Protein AF-A0A800EA29-F1 (afdb_monomer)

Solvent-accessible surface area (backbone atoms only — not comparable to full-atom values): 3829 Å² total; per-residue (Å²): 115,72,68,58,61,76,71,45,71,79,86,61,48,42,52,77,77,58,29,85,70,48,31,57,52,48,44,35,52,32,36,55,52,30,74,78,44,64,87,86,33,72,33,42,51,51,32,40,73,57,45,77,58,54,65,35,64,67,49,53,54,65,74,74,106

pLDDT: mean 93.26, std 5.78, range [63.97, 97.81]

Sequence (65 aa):
YCEVLLNLDSSYTASEIFGFPDDLKLKSSMTLFAKVSAKDSVFHQVVNQYFDGEFDSKTINLINQ

Nearest PDB structures (foldseek):
  2jek-assembly1_A  TM=8.780E-01  e=4.341E-02  Mycobacterium tuberculosis H37Rv

Foldseek 3Di:
DLVVVVVDDLVDALCNVQNPPVSVVLLLVLLLVCVVDDPPPSSQVSCCSHVVSDHDPVSVVVVVD

Secondary structure (DSSP, 8-state):
-HHHHHTS-TTS-HHHHH-TTHHHHHHHHHHHHHHHSPTT-HHHHHHHHHSTT---HHHHHHHT-

Radius of gyration: 11.33 Å; Cα contacts (8 Å, |Δi|>4): 60; chains: 1; bounding box: 24×19×34 Å

Mean predicted aligned error: 2.97 Å

Structure (mmCIF, N/CA/C/O backbone):
data_AF-A0A800EA29-F1
#
_entry.id   AF-A0A800EA29-F1
#
loop_
_atom_site.group_PDB
_atom_site.id
_atom_site.type_symbol
_atom_site.label_atom_id
_atom_site.label_alt_id
_atom_site.label_comp_id
_atom_site.label_asym_id
_atom_site.label_entity_id
_atom_site.label_seq_id
_atom_site.pdbx_PDB_ins_code
_atom_site.Cartn_x
_atom_site.Cartn_y
_atom_site.Cartn_z
_atom_site.occupancy
_atom_site.B_iso_or_equiv
_atom_site.auth_seq_id
_atom_site.auth_comp_id
_atom_site.auth_asym_id
_atom_site.auth_atom_id
_atom_site.pdbx_PDB_model_num
ATOM 1 N N . TYR A 1 1 ? -10.692 4.593 -9.014 1.00 63.97 1 TYR A N 1
ATOM 2 C CA . TYR A 1 1 ? -9.331 4.698 -9.585 1.00 63.97 1 TYR A CA 1
ATOM 3 C C . TYR A 1 1 ? -8.352 3.645 -9.063 1.00 63.97 1 TYR A C 1
ATOM 5 O O . TYR A 1 1 ? -7.460 3.300 -9.819 1.00 63.97 1 TYR A O 1
ATOM 13 N N . CYS A 1 2 ? -8.502 3.076 -7.855 1.00 76.06 2 CYS A N 1
ATOM 14 C CA . CYS A 1 2 ? -7.629 1.983 -7.374 1.00 76.06 2 CYS A CA 1
ATOM 15 C C . CYS A 1 2 ? -7.607 0.752 -8.296 1.00 76.06 2 CYS A C 1
ATOM 17 O O . CYS A 1 2 ? -6.567 0.131 -8.456 1.00 76.06 2 CYS A O 1
ATOM 19 N N . GLU A 1 3 ? -8.724 0.450 -8.958 1.00 86.25 3 GLU A N 1
ATOM 20 C CA . GLU A 1 3 ? -8.805 -0.627 -9.954 1.00 86.25 3 GLU A CA 1
ATOM 21 C C . GLU A 1 3 ? -7.830 -0.431 -11.121 1.00 86.25 3 GLU A C 1
ATOM 23 O O . GLU A 1 3 ? -7.338 -1.406 -11.672 1.00 86.25 3 GLU A O 1
ATOM 28 N N . VAL A 1 4 ? -7.497 0.815 -11.484 1.00 89.25 4 VAL A N 1
ATOM 29 C CA . VAL A 1 4 ? -6.515 1.088 -12.546 1.00 89.25 4 VAL A CA 1
ATOM 30 C C . VAL A 1 4 ? -5.135 0.582 -12.137 1.00 89.25 4 VAL A C 1
ATOM 32 O O . VAL A 1 4 ? -4.444 0.017 -12.972 1.00 89.25 4 VAL A O 1
ATOM 35 N N . LEU A 1 5 ? -4.768 0.714 -10.858 1.00 87.56 5 LEU A N 1
ATOM 36 C CA . LEU A 1 5 ? -3.488 0.217 -10.345 1.00 87.56 5 LEU A CA 1
ATOM 37 C C . LEU A 1 5 ? -3.395 -1.302 -10.473 1.00 87.56 5 LEU A C 1
ATOM 39 O O . LEU A 1 5 ? -2.388 -1.817 -10.929 1.00 87.56 5 LEU A O 1
ATOM 43 N N . LEU A 1 6 ? -4.479 -2.020 -10.187 1.00 89.75 6 LEU A N 1
ATOM 44 C CA . LEU A 1 6 ? -4.506 -3.479 -10.332 1.00 89.75 6 LEU A CA 1
ATOM 45 C C . LEU A 1 6 ? -4.389 -3.957 -11.788 1.00 89.75 6 LEU A C 1
ATOM 47 O O . LEU A 1 6 ? -4.075 -5.117 -12.024 1.00 89.75 6 LEU A O 1
ATOM 51 N N . ASN A 1 7 ? -4.643 -3.078 -12.760 1.00 91.44 7 ASN A N 1
ATOM 52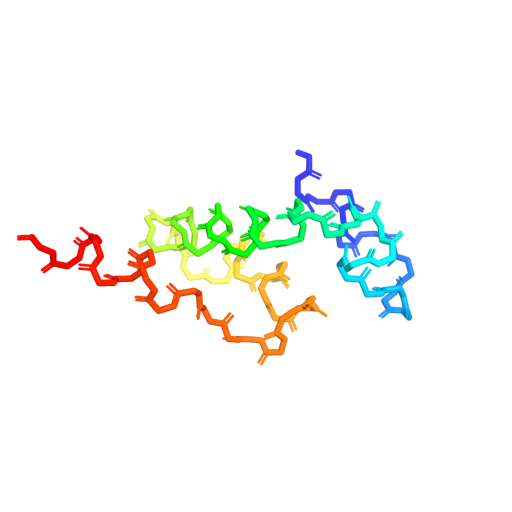 C CA . ASN A 1 7 ? -4.494 -3.379 -14.184 1.00 91.44 7 ASN A CA 1
ATOM 53 C C . ASN A 1 7 ? -3.129 -2.963 -14.755 1.00 91.44 7 ASN A C 1
ATOM 55 O O . ASN A 1 7 ? -2.870 -3.203 -15.935 1.00 91.44 7 ASN A O 1
ATOM 59 N N . LEU A 1 8 ? -2.272 -2.317 -13.960 1.00 89.25 8 LEU A N 1
ATOM 60 C CA . LEU A 1 8 ? -0.896 -2.048 -14.362 1.00 89.25 8 LEU A CA 1
ATOM 61 C C . LEU A 1 8 ? -0.071 -3.330 -14.282 1.00 89.25 8 LEU A C 1
ATOM 63 O O . LEU A 1 8 ? -0.378 -4.244 -13.516 1.00 89.25 8 LEU A O 1
ATOM 67 N N . ASP A 1 9 ? 1.003 -3.371 -15.065 1.00 86.69 9 ASP A N 1
ATOM 68 C CA . ASP A 1 9 ? 1.986 -4.440 -14.960 1.00 86.69 9 ASP A CA 1
ATOM 69 C C . ASP A 1 9 ? 2.524 -4.497 -13.519 1.00 86.69 9 ASP A C 1
ATOM 71 O O . ASP A 1 9 ? 3.022 -3.505 -12.981 1.00 86.69 9 ASP A O 1
ATOM 75 N N . SER A 1 10 ? 2.390 -5.663 -12.888 1.00 83.69 10 SER A N 1
ATOM 76 C CA . SER A 1 10 ? 2.782 -5.898 -11.498 1.00 83.69 10 SER A CA 1
ATOM 77 C C . SER A 1 10 ? 4.296 -5.866 -11.275 1.00 83.69 10 SER A C 1
ATOM 79 O O . SER A 1 10 ? 4.734 -5.947 -10.133 1.00 83.69 10 SER A O 1
ATOM 81 N N . SER A 1 11 ? 5.101 -5.782 -12.338 1.00 89.69 11 SER A N 1
ATOM 82 C CA . SER A 1 11 ? 6.547 -5.560 -12.232 1.00 89.69 11 SER A CA 1
ATOM 83 C C . SER A 1 11 ? 6.908 -4.149 -11.766 1.00 89.69 11 SER A C 1
ATOM 85 O O . SER A 1 11 ? 7.997 -3.968 -11.226 1.00 89.69 11 SER A O 1
ATOM 87 N N . TYR A 1 12 ? 6.009 -3.171 -11.926 1.00 93.12 12 TYR A N 1
ATOM 88 C CA . TYR A 1 12 ? 6.228 -1.820 -11.421 1.00 93.12 12 TYR A CA 1
ATOM 89 C C . TYR A 1 12 ? 5.926 -1.724 -9.929 1.00 93.12 12 TYR A C 1
ATOM 91 O O . TYR A 1 12 ? 4.841 -2.069 -9.457 1.00 93.12 12 TYR A O 1
ATOM 99 N N . THR A 1 13 ? 6.869 -1.160 -9.190 1.00 93.75 13 THR A N 1
ATOM 100 C CA . THR A 1 13 ? 6.711 -0.831 -7.774 1.00 93.75 13 THR A CA 1
ATOM 101 C C . THR A 1 13 ? 5.869 0.434 -7.582 1.00 93.75 13 THR A C 1
ATOM 103 O O . THR A 1 13 ? 5.774 1.294 -8.464 1.00 93.75 13 THR A O 1
ATOM 106 N N . ALA A 1 14 ? 5.285 0.609 -6.390 1.00 94.00 14 ALA A N 1
ATOM 107 C CA . ALA A 1 14 ? 4.568 1.845 -6.056 1.00 94.00 14 ALA A CA 1
ATOM 108 C C . ALA A 1 14 ? 5.463 3.088 -6.188 1.00 94.00 14 ALA A C 1
ATOM 110 O O . ALA A 1 14 ? 4.999 4.127 -6.655 1.00 94.00 14 ALA A O 1
ATOM 111 N N . SER A 1 15 ? 6.743 2.979 -5.823 1.00 95.00 15 SER A N 1
ATOM 112 C CA . SER A 1 15 ? 7.706 4.077 -5.920 1.00 95.00 15 SER A CA 1
ATOM 113 C C . SER A 1 15 ? 8.068 4.424 -7.368 1.00 95.00 15 SER A C 1
ATOM 115 O O . SER A 1 15 ? 8.354 5.582 -7.644 1.00 95.00 15 SER A O 1
ATOM 117 N N . GLU A 1 16 ? 8.019 3.482 -8.313 1.00 95.06 16 GLU A N 1
ATOM 118 C CA . GLU A 1 16 ? 8.215 3.785 -9.741 1.00 95.06 16 GLU A CA 1
ATOM 119 C C . GLU A 1 16 ? 7.002 4.489 -10.360 1.00 95.06 16 GLU A C 1
ATOM 121 O O . GLU A 1 16 ? 7.166 5.355 -11.216 1.00 95.06 16 GLU A O 1
ATOM 126 N N . ILE A 1 17 ? 5.790 4.147 -9.913 1.00 93.69 17 ILE A N 1
ATOM 127 C CA . ILE A 1 17 ? 4.547 4.742 -10.426 1.00 93.69 17 ILE A CA 1
ATOM 128 C C . ILE A 1 17 ? 4.301 6.128 -9.819 1.00 93.69 17 ILE A C 1
ATOM 130 O O . ILE A 1 17 ? 3.934 7.062 -10.531 1.00 93.69 17 ILE A O 1
ATOM 134 N N . PHE A 1 18 ? 4.468 6.260 -8.500 1.00 92.88 18 PHE A N 1
ATOM 135 C CA . PHE A 1 18 ? 4.092 7.461 -7.748 1.00 92.88 18 PHE A CA 1
ATOM 136 C C . PHE A 1 18 ? 5.282 8.297 -7.279 1.00 92.88 18 PHE A C 1
ATOM 138 O O . PHE A 1 18 ? 5.117 9.485 -7.013 1.00 92.88 18 PHE A O 1
ATOM 145 N N . GLY A 1 19 ? 6.477 7.713 -7.188 1.00 94.75 19 GLY A N 1
ATOM 146 C CA . GLY A 1 19 ? 7.633 8.378 -6.598 1.00 94.75 19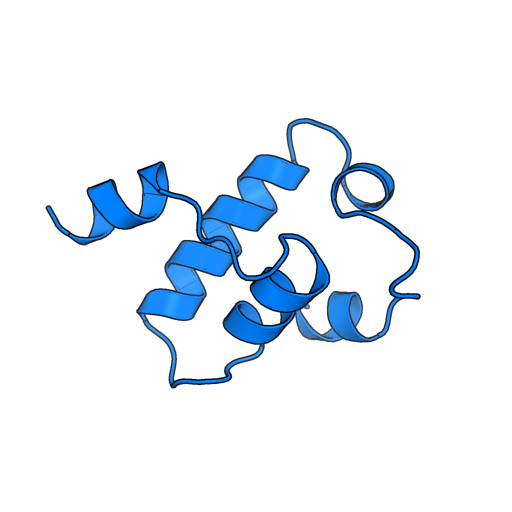 GLY A CA 1
ATOM 147 C C . GLY A 1 19 ? 7.549 8.500 -5.076 1.00 94.75 19 GLY A C 1
ATOM 148 O O . GLY A 1 19 ? 6.495 8.365 -4.453 1.00 94.75 19 GLY A O 1
ATOM 149 N N . PHE A 1 20 ? 8.693 8.802 -4.467 1.00 92.44 20 PHE A N 1
ATOM 150 C CA . PHE A 1 20 ? 8.761 9.168 -3.055 1.00 92.44 20 PHE A CA 1
ATOM 151 C C . PHE A 1 20 ? 8.460 10.667 -2.878 1.00 92.44 20 PHE A C 1
ATOM 153 O O . PHE A 1 20 ? 9.014 11.477 -3.628 1.00 92.44 20 PHE A O 1
ATOM 160 N N . PRO A 1 21 ? 7.662 11.083 -1.874 1.00 94.19 21 PRO A N 1
ATOM 161 C CA . PRO A 1 21 ? 7.048 10.289 -0.799 1.00 94.19 21 PRO A CA 1
ATOM 162 C C . PRO A 1 21 ? 5.576 9.914 -1.055 1.00 94.19 21 PRO A C 1
ATOM 164 O O . PRO A 1 21 ? 4.826 9.656 -0.108 1.00 94.19 21 PRO A O 1
ATOM 167 N N . ASP A 1 22 ? 5.108 9.986 -2.300 1.00 96.19 22 ASP A N 1
ATOM 168 C CA . ASP A 1 22 ? 3.695 9.768 -2.620 1.00 96.19 22 ASP A CA 1
ATOM 169 C C . ASP A 1 22 ? 3.306 8.283 -2.566 1.00 96.19 22 ASP A C 1
ATOM 171 O O . ASP A 1 22 ? 2.173 7.955 -2.207 1.00 96.19 22 ASP A O 1
ATOM 175 N N . ASP A 1 23 ? 4.260 7.382 -2.779 1.00 95.38 23 ASP A N 1
ATOM 176 C CA . ASP A 1 23 ? 4.148 5.955 -2.478 1.00 95.38 23 ASP A CA 1
ATOM 177 C C . ASP A 1 23 ? 3.751 5.672 -1.014 1.00 95.38 23 ASP A C 1
ATOM 179 O O . ASP A 1 23 ? 2.873 4.847 -0.749 1.00 95.38 23 ASP A O 1
ATOM 183 N N . LEU A 1 24 ? 4.308 6.411 -0.049 1.00 96.31 24 LEU A N 1
ATOM 184 C CA . LEU A 1 24 ? 3.921 6.297 1.360 1.00 96.31 24 LEU A CA 1
ATOM 185 C C . LEU A 1 24 ? 2.476 6.744 1.586 1.00 96.31 24 LEU A C 1
ATOM 187 O O . LEU A 1 24 ? 1.733 6.096 2.325 1.00 96.31 24 LEU A O 1
ATOM 191 N N . LYS A 1 25 ? 2.048 7.827 0.926 1.00 95.94 25 LYS A N 1
ATOM 192 C CA . LYS A 1 25 ? 0.657 8.298 1.009 1.00 95.94 25 LYS A CA 1
ATOM 193 C C . LYS A 1 25 ? -0.311 7.285 0.410 1.00 95.94 25 LYS A C 1
ATOM 195 O O . LYS A 1 25 ? -1.414 7.125 0.943 1.00 95.94 25 LYS A O 1
ATOM 200 N N . LEU A 1 26 ? 0.090 6.592 -0.659 1.00 96.69 26 LEU A N 1
ATOM 201 C CA . LEU A 1 26 ? -0.674 5.478 -1.207 1.00 96.69 26 LEU A CA 1
ATOM 202 C C . LEU A 1 26 ? -0.818 4.374 -0.153 1.00 96.69 26 LEU A C 1
ATOM 204 O O . LEU A 1 26 ? -1.948 3.985 0.140 1.00 96.69 26 LEU A O 1
ATOM 208 N N . LYS A 1 27 ? 0.281 3.937 0.484 1.00 97.44 27 LYS A N 1
ATOM 209 C CA . LYS A 1 27 ? 0.245 2.906 1.540 1.00 97.44 27 LYS A CA 1
ATOM 210 C C . LYS A 1 27 ? -0.702 3.290 2.682 1.00 97.44 27 LYS A C 1
ATOM 212 O O . LYS A 1 27 ? -1.575 2.498 3.046 1.00 97.44 27 LYS A O 1
ATOM 217 N N . SER A 1 28 ? -0.595 4.515 3.203 1.00 97.62 28 SER A N 1
ATOM 218 C CA . SER A 1 28 ? -1.472 5.018 4.272 1.00 97.62 28 SER A CA 1
ATOM 219 C C . SER A 1 28 ? -2.941 5.082 3.837 1.00 97.62 28 SER A C 1
ATOM 221 O O . SER A 1 28 ? -3.821 4.596 4.546 1.00 97.62 28 SER A O 1
ATOM 223 N N . SER A 1 29 ? -3.227 5.604 2.641 1.00 96.88 29 SER A N 1
ATOM 224 C CA . SER A 1 29 ? -4.603 5.721 2.136 1.00 96.88 29 SER A CA 1
ATOM 225 C C . SER A 1 29 ? -5.249 4.354 1.910 1.00 96.88 29 SER A C 1
ATOM 227 O O . SER A 1 29 ? -6.376 4.123 2.344 1.00 96.88 29 SER A O 1
ATOM 229 N N . MET A 1 30 ? -4.539 3.424 1.264 1.00 97.38 30 MET A N 1
ATOM 230 C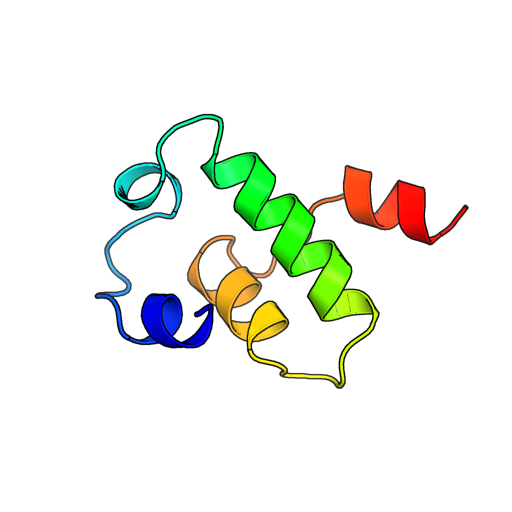 CA . MET A 1 30 ? -5.058 2.076 1.016 1.00 97.38 30 MET A CA 1
ATOM 231 C C . MET A 1 30 ? -5.266 1.317 2.327 1.00 97.38 30 MET A C 1
ATOM 233 O O . MET A 1 30 ? -6.263 0.619 2.469 1.00 97.38 30 MET A O 1
ATOM 237 N N . THR A 1 31 ? -4.399 1.529 3.320 1.00 97.75 31 THR A N 1
ATOM 238 C CA . THR A 1 31 ? -4.567 0.972 4.668 1.00 97.75 31 THR A CA 1
ATOM 239 C C . THR A 1 31 ? -5.835 1.480 5.350 1.00 97.75 31 THR A C 1
ATOM 241 O O . THR A 1 31 ? -6.630 0.680 5.848 1.00 97.75 31 THR A O 1
ATOM 244 N N . LEU A 1 32 ? -6.058 2.798 5.341 1.00 97.31 32 LEU A N 1
ATOM 245 C CA . LEU A 1 32 ? -7.245 3.411 5.934 1.00 97.31 32 LEU A CA 1
ATOM 246 C C . LEU A 1 32 ? -8.529 2.866 5.300 1.00 97.31 32 LEU A C 1
ATOM 248 O O . LEU A 1 32 ? -9.431 2.412 6.004 1.00 97.31 32 LEU A O 1
ATOM 252 N N . PHE A 1 33 ? -8.599 2.871 3.967 1.00 96.69 33 PHE A N 1
ATOM 253 C CA . PHE A 1 33 ? -9.794 2.421 3.262 1.00 96.69 33 PHE A CA 1
ATOM 254 C C . PHE A 1 33 ? -9.994 0.907 3.329 1.00 96.69 33 PHE A C 1
ATOM 256 O O . PHE A 1 33 ? -11.138 0.459 3.420 1.00 96.69 33 PHE A O 1
ATOM 263 N N . ALA A 1 34 ? -8.923 0.110 3.355 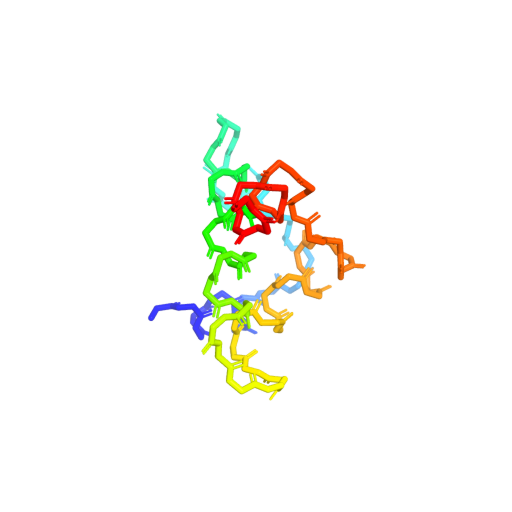1.00 96.50 34 ALA A N 1
ATOM 264 C CA . ALA A 1 34 ? -9.022 -1.328 3.586 1.00 96.50 34 ALA A CA 1
ATOM 265 C C . ALA A 1 34 ? -9.674 -1.625 4.942 1.00 96.50 34 ALA A C 1
ATOM 267 O O . ALA A 1 34 ? -10.569 -2.463 5.010 1.00 96.50 34 ALA A O 1
ATOM 268 N N . LYS A 1 35 ? -9.310 -0.885 5.998 1.00 95.25 35 LYS A N 1
ATOM 269 C CA . LYS A 1 35 ? -9.815 -1.122 7.358 1.00 95.25 35 LYS A CA 1
ATOM 270 C C . LYS A 1 35 ? -11.321 -0.890 7.520 1.00 95.25 35 LYS A C 1
ATOM 272 O O . LYS A 1 35 ? -11.939 -1.543 8.358 1.00 95.25 35 LYS A O 1
ATOM 277 N N . VAL A 1 36 ? -11.901 0.022 6.740 1.00 94.31 36 VAL A N 1
ATOM 278 C CA . VAL A 1 36 ? -13.343 0.337 6.776 1.00 94.31 36 VAL A CA 1
ATOM 279 C C . VAL A 1 36 ? -14.151 -0.392 5.699 1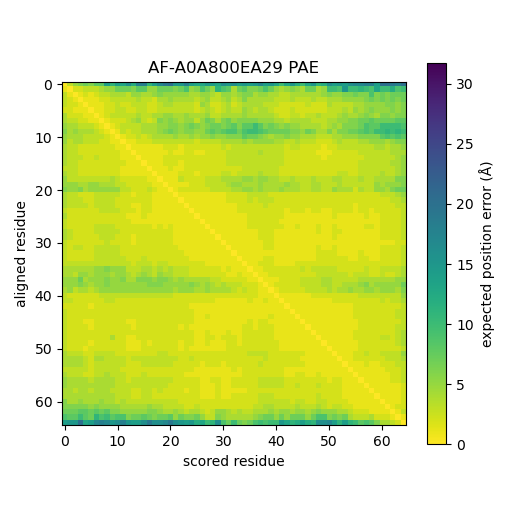.00 94.31 36 VAL A C 1
ATOM 281 O O . VAL A 1 36 ? -15.378 -0.327 5.702 1.00 94.31 36 VAL A O 1
ATOM 284 N N . SER A 1 37 ? -13.483 -1.076 4.769 1.00 95.00 37 SER A N 1
ATOM 285 C CA . SER A 1 37 ? -14.126 -1.818 3.684 1.00 95.00 37 SER A CA 1
ATOM 286 C C . SER A 1 37 ? -14.363 -3.281 4.057 1.00 95.00 37 SER A C 1
ATOM 288 O O . SER A 1 37 ? -13.761 -3.815 4.987 1.00 95.00 37 SER A O 1
ATOM 290 N N . ALA A 1 38 ? -15.202 -3.966 3.276 1.00 94.88 38 ALA A N 1
ATOM 291 C CA . ALA A 1 38 ? -15.292 -5.420 3.337 1.00 94.8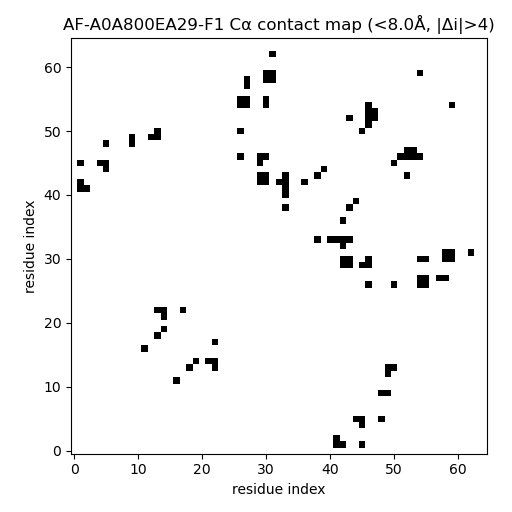8 38 ALA A CA 1
ATOM 292 C C . ALA A 1 38 ? -13.927 -6.076 3.049 1.00 94.88 38 ALA A C 1
ATOM 294 O O . ALA A 1 38 ? -13.073 -5.509 2.355 1.00 94.88 38 ALA A O 1
ATOM 295 N N . LYS A 1 39 ? -13.745 -7.292 3.574 1.00 90.62 39 LYS A N 1
ATOM 296 C CA . LYS A 1 39 ? -12.569 -8.121 3.294 1.00 90.62 39 LYS A CA 1
ATOM 297 C C . LYS A 1 39 ? -12.396 -8.299 1.779 1.00 90.62 39 LYS A C 1
ATOM 299 O O . LYS A 1 39 ? -13.382 -8.357 1.050 1.00 90.62 39 LYS A O 1
ATOM 304 N N . ASP A 1 40 ? -11.144 -8.358 1.329 1.00 91.38 40 ASP A N 1
ATOM 305 C CA . ASP A 1 40 ? -10.755 -8.553 -0.077 1.00 91.38 40 ASP A CA 1
ATOM 306 C C . ASP A 1 40 ? -11.191 -7.422 -1.031 1.00 91.38 40 ASP A C 1
ATOM 308 O O . ASP A 1 40 ? -11.182 -7.578 -2.254 1.00 91.38 40 ASP A O 1
ATOM 312 N N . SER A 1 41 ? -11.521 -6.244 -0.485 1.00 95.69 41 SER A N 1
ATOM 313 C CA . SER A 1 41 ? -11.774 -5.038 -1.279 1.00 95.69 41 SER A CA 1
ATOM 314 C C . SER A 1 41 ? -10.577 -4.650 -2.155 1.00 95.69 41 SER A C 1
ATOM 316 O O . SER A 1 41 ? -9.435 -5.031 -1.890 1.00 95.69 41 SER A O 1
ATOM 318 N N . VAL A 1 42 ? -10.821 -3.796 -3.154 1.00 96.12 42 VAL A N 1
ATOM 319 C CA . VAL A 1 42 ? -9.773 -3.239 -4.029 1.00 96.12 42 VAL A CA 1
ATOM 320 C C . VAL A 1 42 ? -8.597 -2.646 -3.238 1.00 96.12 42 VAL A C 1
ATOM 322 O O . VAL A 1 42 ? -7.451 -2.765 -3.650 1.00 96.12 42 VAL A O 1
ATOM 325 N N . PHE A 1 43 ? -8.853 -2.070 -2.061 1.00 96.88 43 PHE A N 1
ATOM 326 C CA . PHE A 1 43 ? -7.813 -1.506 -1.202 1.00 96.88 43 PHE A CA 1
ATOM 327 C C . PHE A 1 43 ? -6.896 -2.583 -0.609 1.00 96.88 43 PHE A C 1
ATOM 329 O O . PHE A 1 43 ? -5.684 -2.391 -0.582 1.00 96.88 43 PHE A O 1
ATOM 336 N N . HIS A 1 44 ? -7.445 -3.733 -0.197 1.00 97.19 44 HIS A N 1
ATOM 337 C CA . HIS A 1 44 ? -6.640 -4.880 0.241 1.00 97.19 44 HIS A CA 1
ATOM 338 C C . HIS A 1 44 ? -5.779 -5.409 -0.905 1.00 97.19 44 HIS A C 1
ATOM 340 O O . HIS A 1 44 ? -4.603 -5.699 -0.714 1.00 97.19 44 HIS A O 1
ATOM 346 N N . GLN A 1 45 ? -6.353 -5.497 -2.105 1.00 96.31 45 GLN A N 1
ATOM 347 C CA . GLN A 1 45 ? -5.646 -5.990 -3.285 1.00 96.31 45 GLN A CA 1
ATOM 348 C C . GLN A 1 45 ? -4.472 -5.079 -3.657 1.00 96.31 45 GLN A C 1
ATOM 350 O O . GLN A 1 45 ? -3.379 -5.575 -3.905 1.00 96.31 45 GLN A O 1
ATOM 355 N N . VAL A 1 46 ? -4.655 -3.754 -3.603 1.00 95.88 46 VAL A N 1
ATOM 356 C CA . VAL A 1 46 ? -3.562 -2.799 -3.844 1.00 95.88 46 VAL A CA 1
ATOM 357 C C . VAL A 1 46 ? -2.467 -2.937 -2.780 1.00 95.88 46 VAL A C 1
ATOM 359 O O . VAL A 1 46 ? -1.291 -2.929 -3.131 1.00 95.88 46 VAL A O 1
ATOM 362 N N . VAL A 1 47 ? -2.817 -3.115 -1.498 1.00 96.38 47 VAL A N 1
ATOM 363 C CA . VAL A 1 47 ? -1.816 -3.354 -0.437 1.00 96.38 47 VAL A CA 1
ATOM 364 C C . VAL A 1 47 ? -1.042 -4.651 -0.674 1.00 96.38 47 VAL A C 1
ATOM 366 O O . VAL A 1 47 ? 0.180 -4.665 -0.558 1.00 96.38 47 VAL A O 1
ATOM 369 N N . ASN A 1 48 ? -1.733 -5.719 -1.068 1.00 95.62 48 ASN A N 1
ATOM 370 C CA . ASN A 1 48 ? -1.103 -6.999 -1.381 1.00 95.62 48 ASN A CA 1
ATOM 371 C C . ASN A 1 48 ? -0.153 -6.903 -2.580 1.00 95.62 48 ASN A C 1
ATOM 373 O O . ASN A 1 48 ? 0.937 -7.456 -2.526 1.00 95.62 48 ASN A O 1
ATOM 377 N N . GLN A 1 49 ? -0.555 -6.204 -3.643 1.00 94.88 49 GLN A N 1
ATOM 378 C CA . GLN A 1 49 ? 0.226 -6.118 -4.876 1.00 94.88 49 GLN A CA 1
ATOM 379 C C . GLN A 1 49 ? 1.450 -5.206 -4.750 1.00 94.88 49 GLN A C 1
ATOM 381 O O . GLN A 1 49 ? 2.496 -5.520 -5.302 1.00 94.88 49 GLN A O 1
ATOM 386 N N . TYR A 1 50 ? 1.320 -4.074 -4.057 1.00 95.69 50 TYR A N 1
ATOM 387 C CA . TYR A 1 50 ? 2.348 -3.028 -4.069 1.00 95.69 50 TYR A CA 1
ATOM 388 C C . TYR A 1 50 ? 3.168 -2.918 -2.785 1.00 95.69 50 TYR A C 1
ATOM 390 O O . TYR A 1 50 ? 4.202 -2.252 -2.782 1.00 95.69 50 TYR A O 1
ATOM 398 N N . PHE A 1 51 ? 2.699 -3.523 -1.694 1.00 95.75 51 PHE A N 1
ATOM 399 C CA . PHE A 1 51 ? 3.327 -3.429 -0.377 1.00 95.75 51 PHE A CA 1
ATOM 400 C C . PHE A 1 51 ? 3.403 -4.791 0.322 1.00 95.75 51 PHE A C 1
ATOM 402 O O . PHE A 1 51 ? 3.432 -4.832 1.547 1.00 95.75 51 PHE A O 1
ATOM 409 N N . ASP A 1 52 ? 3.380 -5.894 -0.432 1.00 95.06 52 ASP A N 1
ATOM 410 C CA . ASP A 1 52 ? 3.498 -7.272 0.074 1.00 95.06 52 ASP A CA 1
ATOM 411 C C . ASP A 1 52 ? 2.486 -7.636 1.178 1.00 95.06 52 ASP A C 1
ATOM 413 O O . ASP A 1 52 ? 2.739 -8.464 2.053 1.00 95.06 52 ASP A O 1
ATOM 417 N N . GLY A 1 53 ? 1.313 -6.998 1.163 1.00 95.19 53 GLY A N 1
ATOM 418 C CA . GLY A 1 53 ? 0.282 -7.195 2.186 1.00 95.19 53 GLY A CA 1
ATOM 419 C C . GLY A 1 53 ? 0.563 -6.457 3.498 1.00 95.19 53 GLY A C 1
ATOM 420 O O . GLY A 1 53 ? -0.207 -6.573 4.454 1.00 95.19 53 GLY A O 1
ATOM 421 N N . GLU A 1 54 ? 1.633 -5.667 3.560 1.00 97.31 54 GLU A N 1
ATOM 422 C CA . GLU A 1 54 ? 1.962 -4.859 4.720 1.00 97.31 54 GLU A CA 1
ATOM 423 C C . GLU A 1 54 ? 1.128 -3.580 4.761 1.00 97.31 54 GLU A C 1
ATOM 425 O O . GLU A 1 54 ? 1.250 -2.681 3.927 1.00 97.31 54 GLU A O 1
ATOM 430 N N . PHE A 1 55 ? 0.326 -3.447 5.809 1.00 96.94 55 PHE A N 1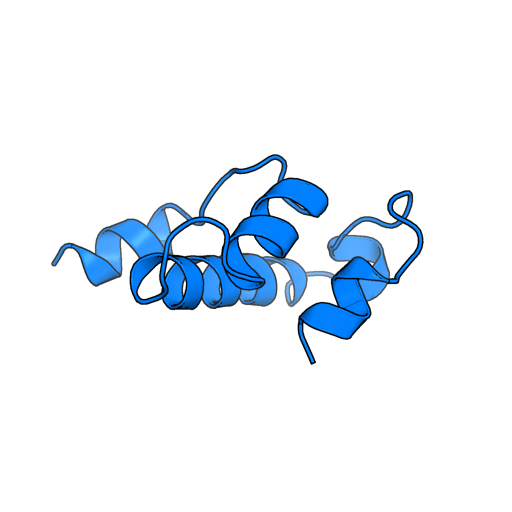
ATOM 431 C CA . PHE A 1 55 ? -0.394 -2.216 6.103 1.00 96.94 55 PHE A CA 1
ATOM 432 C C . PHE A 1 55 ? 0.526 -1.152 6.714 1.00 96.94 55 PHE A C 1
ATOM 434 O O . PHE A 1 55 ? 1.534 -1.453 7.353 1.00 96.94 55 PHE A O 1
ATOM 441 N N . ASP A 1 56 ? 0.175 0.122 6.541 1.00 97.81 56 ASP A N 1
ATOM 442 C CA . ASP A 1 56 ? 0.876 1.220 7.203 1.00 97.81 56 ASP A CA 1
ATOM 443 C C . ASP A 1 56 ? 0.567 1.235 8.709 1.00 97.81 56 ASP A C 1
ATOM 445 O O . ASP A 1 56 ? -0.504 1.666 9.147 1.00 97.81 56 ASP A O 1
ATOM 449 N N . SER A 1 57 ? 1.537 0.800 9.514 1.00 96.69 57 SER A N 1
ATOM 450 C CA . SER A 1 57 ? 1.421 0.710 10.972 1.00 96.69 57 SER A CA 1
ATOM 451 C C . SER A 1 57 ? 1.035 2.034 11.634 1.00 96.69 57 SER A C 1
ATOM 453 O O . SER A 1 57 ? 0.309 2.026 12.627 1.00 96.69 57 SER A O 1
ATOM 455 N N . LYS A 1 58 ? 1.478 3.184 11.100 1.00 96.50 58 LYS A N 1
ATOM 456 C CA . LYS A 1 58 ? 1.104 4.497 11.656 1.00 96.50 58 LYS A CA 1
ATOM 457 C C . LYS A 1 58 ? -0.384 4.766 11.468 1.00 96.50 58 LYS A C 1
ATOM 459 O O . LYS A 1 58 ? -1.052 5.152 12.423 1.00 96.50 58 LYS A O 1
ATOM 464 N N . THR A 1 59 ? -0.901 4.512 10.269 1.00 96.38 59 THR A N 1
ATOM 465 C CA . THR A 1 59 ? -2.334 4.621 9.979 1.00 96.38 59 THR A CA 1
ATOM 466 C C . THR A 1 59 ? -3.153 3.668 10.848 1.00 96.38 59 THR A C 1
ATOM 468 O O . THR A 1 59 ? -4.140 4.093 11.440 1.00 96.38 59 THR A O 1
ATOM 471 N N . ILE A 1 60 ? -2.729 2.407 11.001 1.00 96.31 60 ILE A N 1
ATOM 472 C CA . ILE A 1 60 ? -3.419 1.445 11.878 1.00 96.31 60 ILE A CA 1
ATOM 473 C C . ILE A 1 60 ? -3.465 1.937 13.328 1.00 96.31 60 ILE A C 1
ATOM 475 O O . ILE A 1 60 ? -4.517 1.870 13.961 1.00 96.31 60 ILE A O 1
ATOM 479 N N . ASN A 1 61 ? -2.351 2.459 13.844 1.00 95.75 61 ASN A N 1
ATOM 480 C CA . ASN A 1 61 ? -2.303 2.997 15.199 1.00 95.75 61 ASN A CA 1
ATOM 481 C C . ASN A 1 61 ? -3.267 4.172 15.379 1.00 95.75 61 ASN A C 1
ATOM 483 O O . ASN A 1 61 ? -3.946 4.217 16.393 1.00 95.75 61 ASN A O 1
ATOM 487 N N . LEU A 1 62 ? -3.367 5.078 14.400 1.00 94.31 62 LEU A N 1
ATOM 488 C CA . LEU A 1 62 ? -4.294 6.215 14.450 1.00 94.31 62 LEU A CA 1
ATOM 489 C C . LEU A 1 62 ? -5.770 5.793 14.413 1.00 94.31 62 LEU A C 1
ATOM 491 O O . LEU A 1 62 ? -6.594 6.441 15.043 1.00 94.31 62 LEU A O 1
ATOM 495 N N . ILE A 1 63 ? -6.114 4.724 13.688 1.00 91.94 63 ILE A N 1
ATOM 496 C CA . ILE A 1 63 ? -7.500 4.226 13.604 1.00 91.94 63 ILE A CA 1
ATOM 497 C C . ILE A 1 63 ? -7.933 3.518 14.896 1.00 91.94 63 ILE A C 1
ATOM 499 O O . ILE A 1 63 ? -9.116 3.506 15.218 1.00 91.94 63 ILE A O 1
ATOM 503 N N . ASN A 1 64 ? -6.995 2.895 15.611 1.00 87.62 64 ASN A N 1
ATOM 504 C CA . ASN A 1 64 ? -7.276 2.152 16.842 1.00 87.62 64 ASN A CA 1
ATOM 505 C C . ASN A 1 64 ? -7.215 3.021 18.116 1.00 87.62 64 ASN A C 1
ATOM 507 O O . ASN A 1 64 ? -7.277 2.466 19.215 1.00 87.62 64 ASN A O 1
ATOM 511 N N . GLN A 1 65 ? -7.036 4.338 17.979 1.00 75.50 65 GLN A N 1
ATOM 512 C CA . GLN A 1 65 ? -7.160 5.303 19.078 1.00 75.50 65 GLN A CA 1
ATOM 513 C C . GLN A 1 65 ? -8.626 5.617 19.370 1.00 75.50 65 GLN A C 1
ATOM 515 O O . GLN A 1 65 ? -8.937 5.776 20.571 1.00 75.50 65 GLN A O 1
#

=== Feature glossary ===
The record interleaves many kinds of information about one protein. Here is each kind framed as the question it answers.

Q: Are the domains correctly placed relative to each other?
A: Predicted aligned error is Alph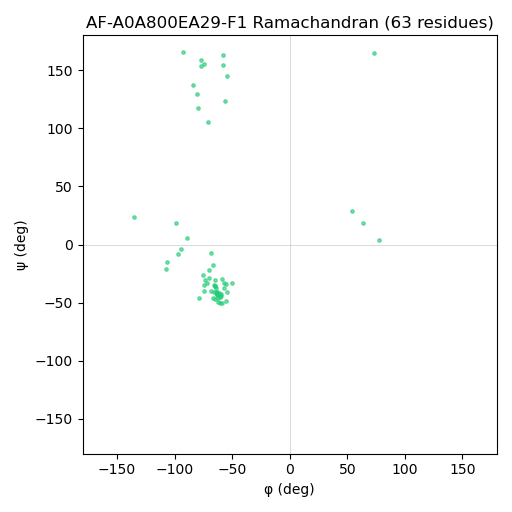aFold's pairwise confidence. Unlike pLDDT (per-residue), PAE is per-residue-pair and captures whether two parts of the structure are correctly placed relative to each other. Units are ångströms of expected positional error.

Q: Which residues are in helices, strands, or loops?
A: Eight-state secondary structure (DSSP): H is the canonical α-helix, G the tighter 3₁₀-helix, I the wider π-helix; E/B are β-structure, T and S are turns and bends, and '-' is everything else. DSSP derives these from the pattern of main-chain N–H···O=C hydrogen bonds, not from the sequence.

Q: What if only a Cα trace is available?
A: P-SEA three-state annotation labels each residue as helix, strand, or coil based purely on the geometry of the Cα trace. It serves as a fallback when the full backbone (and thus DSSP) is unavailable.

Q: What are the backbone torsion angles?
A: φ (phi) and ψ (psi) are the two rotatable backbone dihedrals per residue: φ is the C(i-1)–N–Cα–C torsion, ψ is the N–Cα–C–N(i+1) torsion, both in degrees on (−180°, 180°]. α-helical residues cluster near (−60°, −45°); β-strand residues near (−120°, +130°). A Ramachandran plot is simply a scatter of (φ, ψ) for every residue.

Q: What known structures does this most resemble?
A: Structural nearest neighbors (via Foldseek easy-search vs the PDB). Reported per hit: target PDB id, E-value, and alignment TM-score. A TM-score above ~0.5 is the conventional threshold for 'same fold'.

Q: What family and function is it annotated with?
A: Database cross-references. InterPro integrates a dozen domain/family signature databases into unified entries with residue-range hits. GO terms attach function/process/location labels with evidence codes. CATH codes position the fold in a four-level structural taxonomy. Organism is the NCBI-taxonomy species name.

Q: Which residues are buried vs exposed?
A: Solvent accessibility: the surface area of each residue that a 1.4 Å water probe can touch, in Å². When only backbone atoms are present the absolute values are lower than full-atom SASA (side chains contribute most of the area) and are flagged as backbone-only.

Q: What do the diagnostic plots show?
A: Three diagnostic plots accompany the record. The Cα contact map visualizes the tertiary structure as a 2D adjacency matrix (8 Å cutoff, sequence-local contacts suppressed). The Ramachandran plot shows the distribution of backbone (φ, ψ) torsions, with points in the α and β basins reflecting secondary structure content. The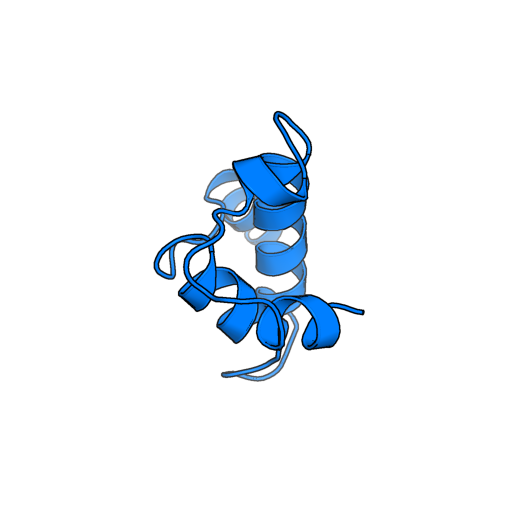 PAE plot shows AlphaFold's inter-residue confidence as a color matrix.

Q: What is the amino-acid chain?
A: The amino-acid sequence is the protein's primary structure: the linear order of residues from the N-terminus to the C-terminus, written in one-letter code. Everything else here — the 3D coordinates, the secondary structure, the domain annotations — is ultimately a consequence of this string.

Q: What do the rendered images show?
A: The six renders are orthographic views along the three Cartesian axes in both directions. Representation (cartoon, sticks, or surface) and color scheme (sequence-rainbow or by-chain) vary across proteins so the training set covers all the common visualization conventions.

Q: Where is each backbone atom in 3D?
A: The mmCIF table is the protein's shape written out atom by atom. For each backbone N, Cα, C, and carbonyl O, it records an (x, y, z) coordinate triple in Å plus the residue type, chain letter, and residue number.

Q: How mobile is each atom in the crystal?
A: For experimental (PDB) structures, the B-factor (temperature factor) quantifies the positional spread of each atom in the crystal — a combination of thermal vibration and static disorder — in units of Å². High B-factors mark flexible loops or poorly resolved regions; low B-factors mark the rigid, well-ordered core.

Q: How big and how compact is the whole molecule?
A: Three whole-structure scalars: the radius of gyration (RMS distance of Cα from centroid, in Å), the count of Cα–Cα contacts (pairs closer than 8 Å and separated by more than four residues in sequence — i.e. tertiary, not local, contacts), and the bounding-box dimensions. Together they distinguish compact globular folds from extended fibres or disordered chains.

Q: What does the local fold look like, residue by residue?
A: A 3Di character summarizes, for each residue, the relative orientation of the Cα frame of its nearest spatial neighbor. Because it encodes fold topology rather than chemistry, 3Di alignments detect remote structural similarity that sequence alignment misses.

Q: How confident is the AlphaFold model at each residue?
A: For AlphaFold models, the B-factor field carries pLDDT — the model's own estimate of local accuracy on a 0–100 scale. Regions with pLDDT<50 should be treated as essentially unmodeled; they often correspond to intrinsically disordered segments.